Protein AF-A0A0A9G3G4-F1 (afdb_monomer_lite)

Radius of gyration: 22.57 Å; chains: 1; bounding box: 68×34×42 Å

Secondary structure (DSSP, 8-state):
----------TTGGGGTTT-----TT--------S----------------------------------

Organism: Arundo donax (NCBI:txid35708)

Sequence (69 aa):
MFLYASVWDASHIDEGRWTGTYHGRDAPYVCSYRDIRVPHIGLSMEEEEGCQDADAGDVPDAATDAAAV

Structure (mmCIF, N/CA/C/O backbone):
data_AF-A0A0A9G3G4-F1
#
_entry.id   AF-A0A0A9G3G4-F1
#
loop_
_atom_site.group_PDB
_atom_site.id
_atom_site.type_symbol
_atom_site.label_atom_id
_atom_site.label_alt_id
_atom_site.label_comp_id
_atom_site.label_asym_id
_atom_site.label_entity_id
_atom_site.label_seq_id
_atom_site.pdbx_PDB_ins_code
_atom_site.Cartn_x
_atom_site.Cartn_y
_atom_site.Cartn_z
_atom_site.occupancy
_atom_site.B_iso_or_equiv
_atom_site.auth_seq_id
_atom_site.auth_comp_id
_atom_site.auth_asym_id
_atom_site.auth_atom_id
_atom_site.pdbx_PDB_model_num
ATOM 1 N N . MET A 1 1 ? -5.747 -14.237 13.178 1.00 85.88 1 MET A N 1
ATOM 2 C CA . MET A 1 1 ? -5.408 -13.548 11.914 1.00 85.88 1 MET A CA 1
ATOM 3 C C . MET A 1 1 ? -5.990 -12.150 11.984 1.00 85.88 1 MET A C 1
ATOM 5 O O . MET A 1 1 ? -7.141 -12.029 12.387 1.00 85.88 1 MET A O 1
ATOM 9 N N . PHE A 1 2 ? -5.204 -11.128 11.663 1.00 88.69 2 PHE A N 1
ATOM 10 C CA . PHE A 1 2 ? -5.644 -9.732 11.696 1.00 88.69 2 PHE A CA 1
ATOM 11 C C . PHE A 1 2 ? -6.096 -9.266 10.308 1.00 88.69 2 PHE A C 1
ATOM 13 O O . PHE A 1 2 ? -5.722 -9.861 9.296 1.00 88.69 2 PHE A O 1
ATOM 20 N N . LEU A 1 3 ? -6.893 -8.198 10.272 1.00 93.81 3 LEU A N 1
ATOM 21 C CA . LEU A 1 3 ? -7.208 -7.472 9.046 1.00 93.81 3 LEU A CA 1
ATOM 22 C C . LEU A 1 3 ? -6.159 -6.369 8.851 1.00 93.81 3 LEU A C 1
ATOM 24 O O . LEU A 1 3 ? -6.037 -5.495 9.704 1.00 93.81 3 LEU A O 1
ATOM 28 N N . TYR A 1 4 ? -5.436 -6.404 7.732 1.00 95.88 4 TYR A N 1
ATOM 29 C CA . TYR A 1 4 ? -4.450 -5.388 7.357 1.00 95.88 4 TYR A CA 1
ATOM 30 C C . TYR A 1 4 ? -4.853 -4.697 6.055 1.00 95.88 4 TYR A C 1
ATOM 32 O O . TYR A 1 4 ? -5.500 -5.296 5.197 1.00 95.88 4 TYR A O 1
ATOM 40 N N . ALA A 1 5 ? -4.423 -3.448 5.901 1.00 97.88 5 ALA A N 1
ATOM 41 C CA . ALA A 1 5 ? -4.500 -2.705 4.652 1.00 97.88 5 ALA A CA 1
ATOM 42 C C . ALA A 1 5 ? -3.171 -1.979 4.424 1.00 97.88 5 ALA A C 1
ATOM 44 O O . ALA A 1 5 ? -2.596 -1.423 5.359 1.00 97.88 5 ALA A O 1
ATOM 45 N N . SER A 1 6 ? -2.690 -1.979 3.184 1.00 96.50 6 SER A N 1
ATOM 46 C CA . SER A 1 6 ? -1.506 -1.226 2.778 1.00 96.50 6 SER A CA 1
ATOM 47 C C . SER A 1 6 ? -1.626 -0.789 1.320 1.00 96.50 6 SER A C 1
ATOM 49 O O . SER A 1 6 ? -2.323 -1.408 0.517 1.00 96.50 6 SER A O 1
ATOM 51 N N . VAL A 1 7 ? -0.943 0.302 0.988 1.00 97.75 7 VAL A N 1
ATOM 52 C CA . VAL A 1 7 ? -0.619 0.697 -0.383 1.00 97.75 7 VAL A CA 1
ATOM 53 C C . VAL A 1 7 ? 0.900 0.755 -0.451 1.00 97.75 7 VAL A C 1
ATOM 55 O O . VAL A 1 7 ? 1.529 1.382 0.399 1.00 97.75 7 VAL A O 1
ATOM 58 N N . TRP A 1 8 ? 1.500 0.037 -1.391 1.00 97.88 8 TRP A N 1
ATOM 59 C CA . TRP A 1 8 ? 2.951 -0.040 -1.516 1.00 97.88 8 TRP A CA 1
ATOM 60 C C . TRP A 1 8 ? 3.343 -0.261 -2.973 1.00 97.88 8 TRP A C 1
ATOM 62 O O . TRP A 1 8 ? 2.561 -0.782 -3.771 1.00 97.88 8 TRP A O 1
ATOM 72 N N . ASP A 1 9 ? 4.551 0.173 -3.315 1.00 97.88 9 ASP A N 1
ATOM 73 C CA . ASP A 1 9 ? 5.118 -0.005 -4.644 1.00 97.88 9 ASP A CA 1
ATOM 74 C C . ASP A 1 9 ? 5.663 -1.432 -4.808 1.00 97.88 9 ASP A C 1
ATOM 76 O O . ASP A 1 9 ? 6.734 -1.781 -4.305 1.00 97.88 9 ASP A O 1
ATOM 80 N N . ALA A 1 10 ? 4.907 -2.253 -5.534 1.00 98.25 10 ALA A N 1
ATOM 81 C CA . ALA A 1 10 ? 5.262 -3.631 -5.855 1.00 98.25 10 ALA A CA 1
ATOM 82 C C . ALA A 1 10 ? 5.984 -3.785 -7.205 1.00 98.25 10 ALA A C 1
ATOM 84 O O . ALA A 1 10 ? 6.190 -4.910 -7.661 1.00 98.25 10 ALA A O 1
ATOM 85 N N . SER A 1 11 ? 6.404 -2.688 -7.843 1.00 97.88 11 SER A N 1
ATOM 86 C CA . SER A 1 11 ? 6.993 -2.721 -9.190 1.00 97.88 11 SER A CA 1
ATOM 87 C C . SER A 1 11 ? 8.317 -3.479 -9.294 1.00 97.88 11 SER A C 1
ATOM 89 O O . SER A 1 11 ? 8.710 -3.889 -10.383 1.00 97.88 11 SER A O 1
ATOM 91 N N . HIS A 1 12 ? 8.999 -3.708 -8.173 1.00 97.00 12 HIS A N 1
ATOM 92 C CA . HIS A 1 12 ? 10.223 -4.506 -8.120 1.00 97.00 12 HIS A CA 1
ATOM 93 C C . HIS A 1 12 ? 9.963 -6.022 -8.163 1.00 97.00 12 HIS A C 1
ATOM 95 O O . HIS A 1 12 ? 10.891 -6.801 -8.381 1.00 97.00 12 HIS A O 1
ATOM 101 N N . ILE A 1 13 ? 8.720 -6.461 -7.955 1.00 98.44 13 ILE A N 1
ATOM 102 C CA . ILE A 1 13 ? 8.357 -7.878 -7.955 1.00 98.44 13 ILE A CA 1
ATOM 103 C C . ILE A 1 13 ? 8.236 -8.385 -9.392 1.00 98.44 13 ILE A C 1
ATOM 105 O O . ILE A 1 13 ? 7.569 -7.775 -10.228 1.00 98.44 13 ILE A O 1
ATOM 109 N N . ASP A 1 14 ? 8.861 -9.534 -9.661 1.00 97.88 14 ASP A N 1
ATOM 110 C CA . ASP A 1 14 ? 8.841 -10.210 -10.965 1.00 97.88 14 ASP A CA 1
ATOM 111 C C . ASP A 1 14 ? 9.228 -9.282 -12.135 1.00 97.88 14 ASP A C 1
ATOM 113 O O . ASP A 1 14 ? 8.578 -9.269 -13.177 1.00 97.88 14 ASP A O 1
ATOM 117 N N . GLU A 1 15 ? 10.260 -8.447 -11.944 1.00 96.62 15 GLU A N 1
ATOM 118 C CA . GLU A 1 15 ? 10.718 -7.446 -12.931 1.00 96.62 15 GLU A CA 1
ATOM 119 C C . GLU A 1 15 ? 9.587 -6.504 -13.397 1.00 96.62 15 GLU A C 1
ATOM 121 O O . GLU A 1 15 ? 9.536 -6.072 -14.550 1.00 96.62 15 GLU A O 1
ATOM 126 N N . GLY A 1 16 ? 8.631 -6.221 -12.509 1.00 96.06 16 GLY A N 1
ATOM 127 C CA . GLY A 1 16 ? 7.464 -5.395 -12.797 1.00 96.06 16 GLY A CA 1
ATOM 128 C C . GLY A 1 16 ? 6.388 -6.098 -13.622 1.00 96.06 16 GLY A C 1
ATOM 129 O O . GLY A 1 16 ? 5.386 -5.469 -13.949 1.00 96.06 16 GLY A O 1
ATOM 130 N N . ARG A 1 17 ? 6.517 -7.392 -13.943 1.00 97.75 17 ARG A N 1
ATOM 131 C CA . ARG A 1 17 ? 5.465 -8.136 -14.661 1.00 97.75 17 ARG A CA 1
ATOM 132 C C . ARG A 1 17 ? 4.198 -8.320 -13.832 1.00 97.75 17 ARG A C 1
ATOM 134 O O . ARG A 1 17 ? 3.126 -8.478 -14.410 1.00 97.75 17 ARG A O 1
ATOM 141 N N . TRP A 1 18 ? 4.302 -8.286 -12.501 1.00 97.75 18 TRP A N 1
ATOM 142 C CA . TRP A 1 18 ? 3.144 -8.477 -11.630 1.00 97.75 18 TRP A CA 1
ATOM 143 C C . TRP A 1 18 ? 2.226 -7.249 -11.582 1.00 97.75 18 TRP A C 1
ATOM 145 O O . TRP A 1 18 ? 1.024 -7.378 -11.805 1.00 97.75 18 TRP A O 1
ATOM 155 N N . THR A 1 19 ? 2.777 -6.060 -11.320 1.00 97.75 19 THR A N 1
ATOM 156 C CA . THR A 1 19 ? 1.988 -4.825 -11.125 1.00 97.75 19 THR A CA 1
ATOM 157 C C . THR A 1 19 ? 2.299 -3.712 -12.124 1.00 97.75 19 THR A C 1
ATOM 159 O O . THR A 1 19 ? 1.672 -2.657 -12.071 1.00 97.75 19 THR A O 1
ATOM 162 N N . GLY A 1 20 ? 3.255 -3.921 -13.029 1.00 97.88 20 GLY A N 1
ATOM 163 C CA . GLY A 1 20 ? 3.832 -2.876 -13.873 1.00 97.88 20 GLY A CA 1
ATOM 164 C C . GLY A 1 20 ? 4.938 -2.083 -13.169 1.00 97.88 20 GLY A C 1
ATOM 165 O O . GLY A 1 20 ? 5.144 -2.191 -11.959 1.00 97.88 20 GLY A O 1
ATOM 166 N N . THR A 1 21 ? 5.650 -1.261 -13.942 1.00 97.88 21 THR A N 1
ATOM 167 C CA . THR A 1 21 ? 6.621 -0.293 -13.416 1.00 97.88 21 THR A CA 1
ATOM 168 C C . THR A 1 21 ? 5.893 0.882 -12.770 1.00 97.88 21 THR A C 1
ATOM 170 O O . THR A 1 21 ? 4.970 1.449 -13.355 1.00 97.88 21 THR A O 1
ATOM 173 N N . TYR A 1 22 ? 6.317 1.286 -11.575 1.00 97.38 22 TYR A N 1
ATOM 174 C CA . TYR A 1 22 ? 5.765 2.465 -10.925 1.00 97.38 22 TYR A CA 1
ATOM 175 C C . TYR A 1 22 ? 6.375 3.743 -11.515 1.00 97.38 22 TYR A C 1
ATOM 177 O O . TYR A 1 22 ? 7.591 3.905 -11.568 1.00 97.38 22 TYR A O 1
ATOM 185 N N . HIS A 1 23 ? 5.520 4.662 -11.973 1.00 96.00 23 HIS A N 1
ATOM 186 C CA . HIS A 1 23 ? 5.950 5.903 -12.628 1.00 96.00 23 HIS A CA 1
ATOM 187 C C . HIS A 1 23 ? 5.870 7.148 -11.737 1.00 96.00 23 HIS A C 1
ATOM 189 O O . HIS A 1 23 ? 6.478 8.160 -12.069 1.00 96.00 23 HIS A O 1
ATOM 195 N N . GLY A 1 24 ? 5.094 7.125 -10.648 1.00 96.31 24 GLY A N 1
ATOM 196 C CA . GLY A 1 24 ? 5.006 8.244 -9.697 1.00 96.31 24 GLY A CA 1
ATOM 197 C C . GLY A 1 24 ? 4.446 9.577 -10.230 1.00 96.31 24 GLY A C 1
ATOM 198 O O . GLY A 1 24 ? 4.353 10.526 -9.461 1.00 96.31 24 GLY A O 1
ATOM 199 N N . ARG A 1 25 ? 4.050 9.667 -11.508 1.00 97.38 25 ARG A N 1
ATOM 200 C CA . ARG A 1 25 ? 3.695 10.935 -12.176 1.00 97.38 25 ARG A CA 1
ATOM 201 C C . ARG A 1 25 ? 2.486 11.649 -11.568 1.00 97.38 25 ARG A C 1
ATOM 203 O O . ARG A 1 25 ? 2.481 12.874 -11.524 1.00 97.38 25 ARG A O 1
ATOM 210 N N . ASP A 1 26 ? 1.501 10.887 -11.105 1.00 97.38 26 ASP A N 1
ATOM 211 C CA . ASP A 1 26 ? 0.228 11.408 -10.595 1.00 97.38 26 ASP A CA 1
ATOM 212 C C . ASP A 1 26 ? 0.159 11.382 -9.057 1.00 97.38 26 ASP A C 1
ATOM 214 O O . ASP A 1 26 ? -0.920 11.368 -8.468 1.00 97.38 26 ASP A O 1
ATOM 218 N N . ALA A 1 27 ? 1.315 11.347 -8.388 1.00 96.19 27 ALA A N 1
ATOM 219 C CA . ALA A 1 27 ? 1.382 11.384 -6.932 1.00 96.19 27 ALA A CA 1
ATOM 220 C C . ALA A 1 27 ? 0.803 12.707 -6.362 1.00 96.19 27 ALA A C 1
ATOM 222 O O . ALA A 1 27 ? 0.979 13.765 -6.973 1.00 96.19 27 ALA A O 1
ATOM 223 N N . PRO A 1 28 ? 0.170 12.684 -5.167 1.00 96.94 28 PRO A N 1
ATOM 224 C CA . PRO A 1 28 ? 0.056 11.545 -4.253 1.00 96.94 28 PRO A CA 1
ATOM 225 C C . PRO A 1 28 ? -1.089 10.582 -4.601 1.00 96.94 28 PRO A C 1
ATOM 227 O O . PRO A 1 28 ? -2.211 10.992 -4.889 1.00 96.94 28 PRO A O 1
ATOM 230 N N . TYR A 1 29 ? -0.827 9.280 -4.460 1.00 96.62 29 TYR A N 1
ATOM 231 C CA . TYR A 1 29 ? -1.857 8.246 -4.560 1.00 96.62 29 TYR A CA 1
ATOM 232 C C . TYR A 1 29 ? -2.535 8.059 -3.202 1.00 96.62 29 TYR A C 1
ATOM 234 O O . TYR A 1 29 ? -1.906 7.625 -2.237 1.00 96.62 29 TYR A O 1
ATOM 242 N N . VAL A 1 30 ? -3.824 8.388 -3.124 1.00 98.00 30 VAL A N 1
ATOM 243 C CA . VAL A 1 30 ? -4.611 8.296 -1.888 1.00 98.00 30 VAL A CA 1
ATOM 244 C C . VAL A 1 30 ? -5.554 7.102 -1.967 1.00 98.00 30 VAL A C 1
ATOM 246 O O . VAL A 1 30 ? -6.412 7.035 -2.844 1.00 98.00 30 VAL A O 1
ATOM 249 N N . CYS A 1 31 ? -5.420 6.172 -1.021 1.00 98.00 31 CYS A N 1
ATOM 250 C CA . CYS A 1 31 ? -6.348 5.059 -0.858 1.00 98.00 31 CYS A CA 1
ATOM 251 C C . CYS A 1 31 ? -7.265 5.330 0.343 1.00 98.00 31 CYS A C 1
ATOM 253 O O . CYS A 1 31 ? -6.802 5.389 1.481 1.00 98.00 31 CYS A O 1
ATOM 255 N N . SER A 1 32 ? -8.559 5.542 0.094 1.00 97.62 32 SER A N 1
ATOM 256 C CA . SER A 1 32 ? -9.546 5.829 1.139 1.00 97.62 32 SER A CA 1
ATOM 257 C C . SER A 1 32 ? -10.404 4.605 1.433 1.00 97.62 32 SER A C 1
ATOM 259 O O . SER A 1 32 ? -11.075 4.076 0.550 1.00 97.62 32 SER A O 1
ATOM 261 N N . TYR A 1 33 ? -10.432 4.207 2.701 1.00 97.62 33 TYR A N 1
ATOM 262 C CA . TYR A 1 33 ? -11.270 3.130 3.216 1.00 97.62 33 TYR A CA 1
ATOM 263 C C . TYR A 1 33 ? -12.328 3.728 4.141 1.00 97.62 33 TYR A C 1
ATOM 265 O O . TYR A 1 33 ? -12.018 4.585 4.969 1.00 97.62 33 TYR A O 1
ATOM 273 N N . ARG A 1 34 ? -13.579 3.287 4.020 1.00 97.69 34 ARG A N 1
ATOM 274 C CA . ARG A 1 34 ? -14.688 3.779 4.844 1.00 97.69 34 ARG A CA 1
ATOM 275 C C . ARG A 1 34 ? -15.594 2.621 5.234 1.00 97.69 34 ARG A C 1
ATOM 277 O O . ARG A 1 34 ? -15.769 1.692 4.454 1.00 97.69 34 ARG A O 1
ATOM 284 N N . ASP A 1 35 ? -16.159 2.699 6.436 1.00 97.31 35 ASP A N 1
ATOM 285 C CA . ASP A 1 35 ? -17.140 1.740 6.953 1.00 97.31 35 ASP A CA 1
ATOM 286 C C . ASP A 1 35 ? -16.627 0.283 6.967 1.00 97.31 35 ASP A C 1
ATOM 288 O O . ASP A 1 35 ? -17.371 -0.653 6.671 1.00 97.31 35 ASP A O 1
ATOM 292 N N . ILE A 1 36 ? -15.351 0.080 7.329 1.00 95.81 36 ILE A N 1
ATOM 293 C CA . ILE A 1 36 ? -14.752 -1.255 7.479 1.00 95.81 36 ILE A CA 1
ATOM 294 C C . ILE A 1 36 ? -15.437 -2.003 8.625 1.00 95.81 36 ILE A C 1
ATOM 296 O O . ILE A 1 36 ? -15.497 -1.524 9.756 1.00 95.81 36 ILE A O 1
ATOM 300 N N . ARG A 1 37 ? -15.952 -3.199 8.328 1.00 94.88 37 ARG A N 1
ATOM 301 C CA . ARG A 1 37 ? -16.649 -4.067 9.284 1.00 94.88 37 ARG A CA 1
ATOM 302 C C . ARG A 1 37 ? -15.885 -5.369 9.446 1.00 94.88 37 ARG A C 1
ATOM 304 O O . ARG A 1 37 ? -15.433 -5.951 8.464 1.00 94.88 37 ARG A O 1
ATOM 311 N N . VAL A 1 38 ? -15.800 -5.842 10.681 1.00 91.88 38 VAL A N 1
ATOM 312 C CA . VAL A 1 38 ? -15.188 -7.125 11.039 1.00 91.88 38 VAL A CA 1
ATOM 313 C C . VAL A 1 38 ? -16.171 -7.953 11.870 1.00 91.88 38 VAL A C 1
ATOM 315 O O . VAL A 1 38 ? -17.081 -7.379 12.476 1.00 91.88 38 VAL A O 1
ATOM 318 N N . PRO A 1 39 ? -16.040 -9.292 11.902 1.00 92.12 39 PRO A N 1
ATOM 319 C CA . PRO A 1 39 ? -16.828 -10.127 12.801 1.00 92.12 39 PRO A CA 1
ATOM 320 C C . PRO A 1 39 ? -16.683 -9.682 14.261 1.00 92.12 39 PRO A C 1
ATOM 322 O O . PRO A 1 39 ? -15.601 -9.291 14.697 1.00 92.12 39 PRO A O 1
ATOM 325 N N . HIS A 1 40 ? -17.773 -9.765 15.024 1.00 81.00 40 HIS A N 1
ATOM 326 C CA . HIS A 1 40 ? -17.782 -9.397 16.436 1.00 81.00 40 HIS A CA 1
ATOM 327 C C . HIS A 1 40 ? -17.122 -10.516 17.255 1.00 81.00 40 HIS A C 1
ATOM 329 O O . HIS A 1 40 ? -17.764 -11.503 17.609 1.00 81.00 40 HIS A O 1
ATOM 335 N N . ILE A 1 41 ? -15.821 -10.390 17.510 1.00 77.44 41 ILE A N 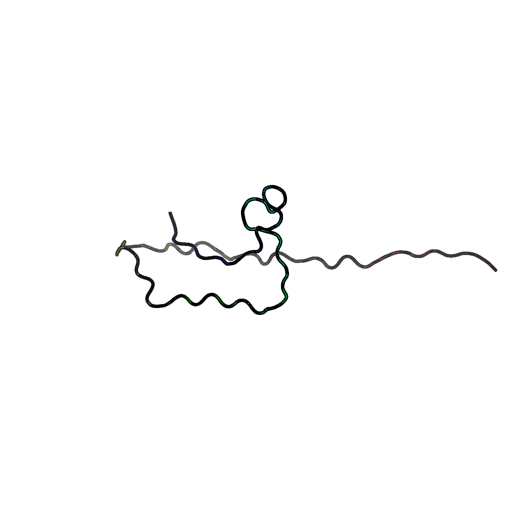1
ATOM 336 C CA . ILE A 1 41 ? -15.037 -11.346 18.299 1.00 77.44 41 ILE A CA 1
ATOM 337 C C . ILE A 1 41 ? -14.705 -10.653 19.624 1.00 77.44 41 ILE A C 1
ATOM 339 O O . ILE A 1 41 ? -14.179 -9.543 19.618 1.00 77.44 41 ILE A O 1
ATOM 343 N N . GLY A 1 42 ? -15.056 -11.262 20.759 1.00 62.78 42 GLY A N 1
ATOM 344 C CA . GLY A 1 42 ? -14.717 -10.733 22.083 1.00 62.78 42 GLY A CA 1
ATOM 345 C C 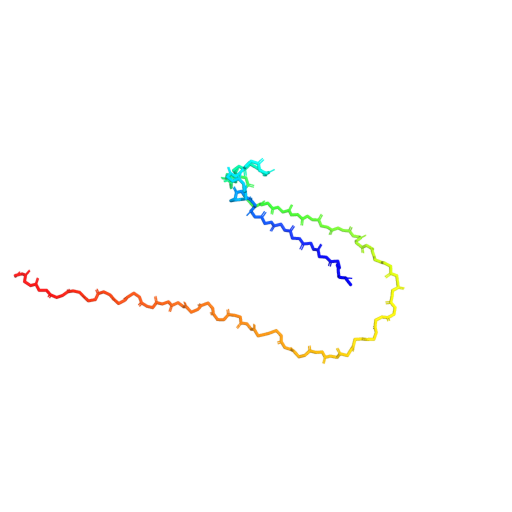. GLY A 1 42 ? -13.214 -10.837 22.324 1.00 62.78 42 GLY A C 1
ATOM 346 O O . GLY A 1 42 ? -12.738 -11.890 22.732 1.00 62.78 42 GLY A O 1
ATOM 347 N N . LEU A 1 43 ? -12.467 -9.778 22.016 1.00 62.06 43 LEU A N 1
ATOM 348 C CA . LEU A 1 43 ? -11.025 -9.714 22.243 1.00 62.06 43 LEU A CA 1
ATOM 349 C C . LEU A 1 43 ? -10.764 -9.167 23.653 1.00 62.06 43 LEU A C 1
ATOM 351 O O . LEU A 1 43 ? -10.953 -7.978 23.901 1.00 62.06 43 LEU A O 1
ATOM 355 N N . SER A 1 44 ? -10.344 -10.030 24.580 1.00 55.75 44 SER A N 1
ATOM 356 C CA . SER A 1 44 ? -9.676 -9.611 25.816 1.00 55.75 44 SER A CA 1
ATOM 357 C C . SER A 1 44 ? -8.249 -9.207 25.450 1.00 55.75 44 SER A C 1
ATOM 359 O O . SER A 1 44 ? -7.413 -10.064 25.172 1.00 55.75 44 SER A O 1
ATOM 361 N N . MET A 1 45 ? -8.002 -7.903 25.352 1.00 53.25 45 MET A N 1
ATOM 362 C CA . MET A 1 45 ? -6.676 -7.355 25.078 1.00 53.25 45 MET A CA 1
ATOM 363 C C . MET A 1 45 ? -5.879 -7.372 26.384 1.00 53.25 45 MET A C 1
ATOM 365 O O . MET A 1 45 ? -6.124 -6.549 27.261 1.00 53.25 45 MET A O 1
ATOM 369 N N . GLU A 1 46 ? -4.980 -8.339 26.543 1.00 56.25 46 GLU A N 1
ATOM 370 C CA . GLU A 1 46 ? -3.894 -8.221 27.516 1.00 56.25 46 GLU A CA 1
ATOM 371 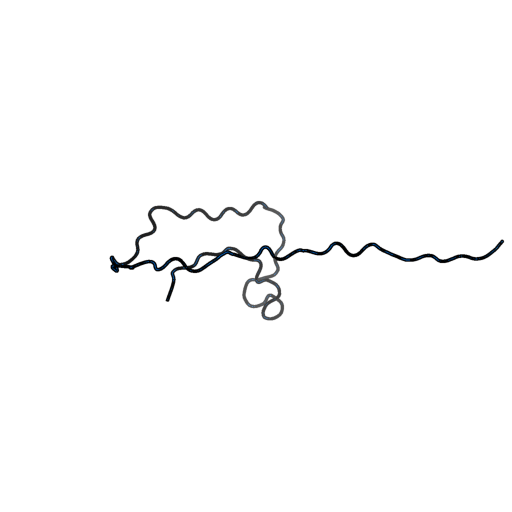C C . GLU A 1 46 ? -2.861 -7.266 26.897 1.00 56.25 46 GLU A C 1
ATOM 373 O O . GLU A 1 46 ? -2.515 -7.397 25.722 1.00 56.25 46 GLU A O 1
ATOM 378 N N . GLU A 1 47 ? -2.488 -6.221 27.634 1.00 51.91 47 GLU A N 1
ATOM 379 C CA . GLU A 1 47 ? -1.584 -5.161 27.180 1.00 51.91 47 GLU A CA 1
ATOM 380 C C . GLU A 1 47 ? -0.182 -5.745 26.938 1.00 51.91 47 GLU A C 1
ATOM 382 O O . GLU A 1 47 ? 0.544 -6.004 27.893 1.00 51.91 47 GLU A O 1
ATOM 387 N N . GLU A 1 48 ? 0.211 -5.961 25.678 1.00 50.62 48 GLU A N 1
ATOM 388 C CA . GLU A 1 48 ? 1.603 -6.269 25.327 1.00 50.62 48 GLU A CA 1
ATOM 389 C C . GLU A 1 48 ? 2.360 -5.010 24.878 1.00 50.62 48 GLU A C 1
ATOM 391 O O . GLU A 1 48 ? 1.872 -4.160 24.131 1.00 50.62 48 GLU A O 1
ATOM 396 N N . GLU A 1 49 ? 3.561 -4.903 25.432 1.00 50.69 49 GLU A N 1
ATOM 397 C CA . GLU A 1 49 ? 4.423 -3.739 25.580 1.00 50.69 49 GLU A CA 1
ATOM 398 C C . GLU A 1 49 ? 4.967 -3.165 24.251 1.00 50.69 49 GLU A C 1
ATOM 400 O O . GLU A 1 49 ? 5.510 -3.880 23.417 1.00 50.69 49 GLU A O 1
ATOM 405 N N . GLY A 1 50 ? 4.869 -1.835 24.109 1.00 42.50 50 GLY A N 1
ATOM 406 C CA . GLY A 1 50 ? 5.814 -0.932 23.429 1.00 42.50 50 GLY A CA 1
ATOM 407 C C . GLY A 1 50 ? 6.344 -1.293 22.032 1.00 42.50 50 GLY A C 1
ATOM 408 O O . GLY A 1 50 ? 7.343 -1.993 21.900 1.00 42.50 50 GLY A O 1
ATOM 409 N N . CYS A 1 51 ? 5.807 -0.655 20.985 1.00 51.81 51 CYS A N 1
ATOM 410 C CA . CYS A 1 51 ? 6.500 -0.549 19.697 1.00 51.81 51 CYS A CA 1
ATOM 411 C C . CYS A 1 51 ? 7.838 0.186 19.897 1.00 51.81 51 CYS A C 1
ATOM 413 O O . CYS A 1 51 ? 7.847 1.373 20.214 1.00 51.81 51 CYS A O 1
ATOM 415 N N . GLN A 1 52 ? 8.964 -0.508 19.735 1.00 54.88 52 GLN A N 1
ATOM 416 C CA . GLN A 1 52 ? 10.284 0.120 19.707 1.00 54.88 52 GLN A CA 1
ATOM 417 C C . GLN A 1 52 ? 10.482 0.789 18.342 1.00 54.88 52 GLN A C 1
ATOM 419 O O . GLN A 1 52 ? 10.453 0.114 17.312 1.00 54.88 52 GLN A O 1
ATOM 424 N N . ASP A 1 53 ? 10.654 2.112 18.340 1.00 48.72 53 ASP A N 1
ATOM 425 C CA . ASP A 1 53 ? 10.991 2.886 17.145 1.00 48.72 53 ASP A CA 1
ATOM 426 C C . ASP A 1 53 ? 12.308 2.368 16.547 1.00 48.72 53 ASP A C 1
ATOM 428 O O . ASP A 1 53 ? 13.339 2.306 17.220 1.00 48.72 53 ASP A O 1
ATOM 432 N N . ALA A 1 54 ? 12.276 1.973 15.273 1.00 52.91 54 ALA A N 1
ATOM 433 C CA . ALA A 1 54 ? 13.481 1.635 14.531 1.00 52.91 54 ALA A CA 1
ATOM 434 C C . ALA A 1 54 ? 14.258 2.929 14.245 1.00 52.91 54 ALA A C 1
ATOM 436 O O . ALA A 1 54 ? 13.854 3.726 13.399 1.00 52.91 54 ALA A O 1
ATOM 437 N N . ASP A 1 55 ? 15.360 3.136 14.967 1.00 56.84 55 ASP A N 1
ATOM 438 C CA . ASP A 1 55 ? 16.322 4.212 14.728 1.00 56.84 55 ASP A CA 1
ATOM 439 C C . ASP A 1 55 ? 16.902 4.072 13.310 1.00 56.84 55 ASP A C 1
ATOM 441 O O . ASP A 1 55 ? 17.702 3.178 13.022 1.00 56.84 55 ASP A O 1
ATOM 445 N N . ALA A 1 56 ? 16.455 4.928 12.390 1.00 57.78 56 ALA A N 1
ATOM 446 C CA . ALA A 1 56 ? 17.081 5.085 11.085 1.00 57.78 56 ALA A CA 1
ATOM 447 C C . ALA A 1 56 ? 18.380 5.878 11.282 1.00 57.78 56 ALA A C 1
ATOM 449 O O . ALA A 1 56 ? 18.408 7.093 11.097 1.00 57.78 56 ALA A O 1
ATOM 450 N N . GLY A 1 57 ? 19.430 5.185 11.726 1.00 48.81 57 GLY A N 1
ATOM 451 C CA . GLY A 1 57 ? 20.750 5.762 11.943 1.00 48.81 57 GLY A CA 1
ATOM 452 C C . GLY A 1 57 ? 21.276 6.431 10.673 1.00 48.81 57 GLY A C 1
ATOM 453 O O . GLY A 1 57 ? 21.556 5.766 9.676 1.00 48.81 57 GLY A O 1
ATOM 454 N N . ASP A 1 58 ? 21.410 7.753 10.723 1.00 53.38 58 ASP A N 1
ATOM 455 C CA . ASP A 1 58 ? 22.079 8.544 9.697 1.00 53.38 58 ASP A CA 1
ATOM 456 C C . ASP A 1 58 ? 23.592 8.305 9.838 1.00 53.38 58 ASP A C 1
ATOM 458 O O . ASP A 1 58 ? 24.192 8.603 10.876 1.00 53.38 58 ASP A O 1
ATOM 462 N N . VAL A 1 59 ? 24.212 7.675 8.838 1.00 57.25 59 VAL A N 1
ATOM 463 C CA . VAL A 1 59 ? 25.652 7.384 8.844 1.00 57.25 59 VAL A CA 1
ATOM 464 C C . VAL A 1 59 ?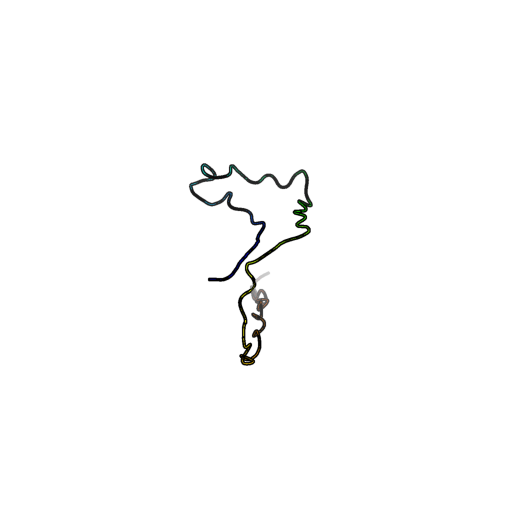 26.383 8.657 8.406 1.00 57.25 59 VAL A C 1
ATOM 466 O O . VAL A 1 59 ? 26.177 9.091 7.273 1.00 57.25 59 VAL A O 1
ATOM 469 N N . PRO A 1 60 ? 27.245 9.275 9.236 1.00 51.22 60 PRO A N 1
ATOM 470 C CA . PRO A 1 60 ? 27.996 10.442 8.799 1.00 51.22 60 PRO A CA 1
ATOM 471 C C . PRO A 1 60 ? 29.025 10.028 7.742 1.00 51.22 60 PRO A C 1
ATOM 473 O O . PRO A 1 60 ? 29.866 9.160 7.982 1.00 51.22 60 PRO A O 1
ATOM 476 N N . ASP A 1 61 ? 28.947 10.666 6.574 1.00 46.69 61 ASP A N 1
ATOM 477 C CA . ASP A 1 61 ? 29.901 10.516 5.477 1.00 46.69 61 ASP A CA 1
ATOM 478 C C . ASP A 1 61 ? 31.296 10.973 5.938 1.00 46.69 61 ASP A C 1
ATOM 480 O O . ASP A 1 61 ? 31.580 12.164 6.089 1.00 46.69 61 ASP A O 1
ATOM 484 N N . ALA A 1 62 ? 32.157 10.002 6.237 1.00 49.06 62 ALA A N 1
ATOM 485 C CA . ALA A 1 62 ? 33.558 10.213 6.547 1.00 49.06 62 ALA A CA 1
ATOM 486 C C . ALA A 1 62 ? 34.401 9.811 5.334 1.00 49.06 62 ALA A C 1
ATOM 488 O O . ALA A 1 62 ? 34.876 8.681 5.237 1.00 49.06 62 ALA A O 1
ATOM 489 N N . ALA A 1 63 ? 34.643 10.769 4.443 1.00 45.28 63 ALA A N 1
ATOM 490 C CA . ALA A 1 63 ? 35.740 10.708 3.487 1.00 45.28 63 ALA A CA 1
ATOM 491 C C . ALA A 1 63 ? 36.620 11.953 3.643 1.00 45.28 63 ALA A C 1
ATOM 493 O O . ALA A 1 63 ? 36.512 12.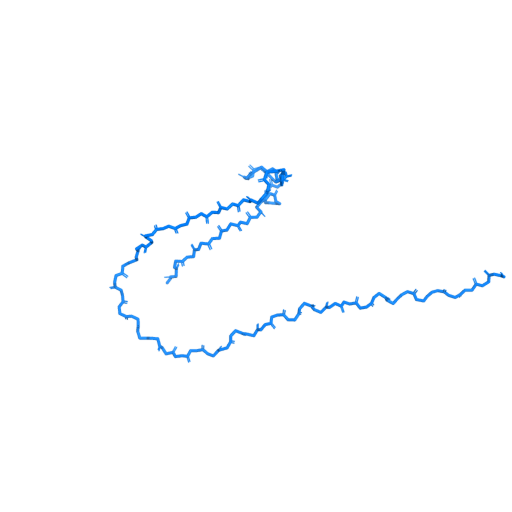943 2.923 1.00 45.28 63 ALA A O 1
ATOM 494 N N . THR A 1 64 ? 37.518 11.892 4.625 1.00 43.34 64 THR A N 1
ATOM 495 C CA . THR A 1 64 ? 38.789 12.609 4.551 1.00 43.34 64 THR A CA 1
ATOM 496 C C . THR A 1 64 ? 39.596 12.023 3.398 1.00 43.34 64 THR A C 1
ATOM 498 O O . THR A 1 64 ? 39.929 10.839 3.446 1.00 43.34 64 THR A O 1
ATOM 501 N N . ASP A 1 65 ? 39.986 12.846 2.430 1.00 37.75 65 ASP A N 1
ATOM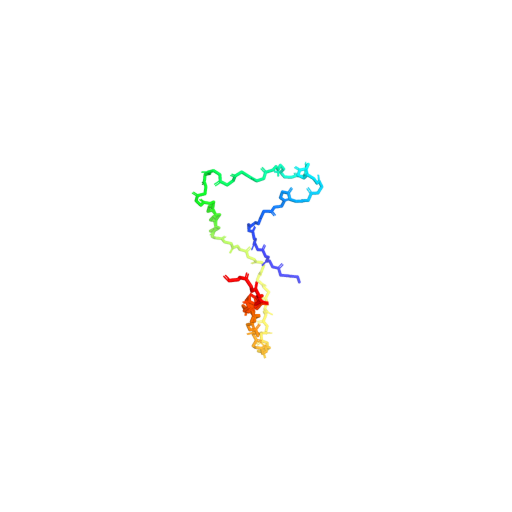 502 C CA . ASP A 1 65 ? 41.252 12.621 1.743 1.00 37.75 65 ASP A CA 1
ATOM 503 C C . ASP A 1 65 ? 42.077 13.907 1.753 1.00 37.75 65 ASP A C 1
ATOM 505 O O . ASP A 1 65 ? 41.592 15.011 1.495 1.00 37.75 65 ASP A O 1
ATOM 509 N N . ALA A 1 66 ? 43.328 13.730 2.142 1.00 41.53 66 ALA A N 1
ATOM 510 C CA . ALA A 1 66 ? 44.343 14.742 2.290 1.00 41.53 66 ALA A CA 1
ATOM 511 C C . ALA A 1 66 ? 45.496 14.349 1.369 1.00 41.53 66 ALA A C 1
ATOM 513 O O . ALA A 1 66 ? 46.108 13.319 1.622 1.00 41.53 66 ALA A O 1
ATOM 514 N N . ALA A 1 67 ? 45.834 15.180 0.374 1.00 41.19 67 ALA A N 1
ATOM 515 C CA . ALA A 1 67 ? 47.221 15.474 -0.026 1.00 41.19 67 ALA A CA 1
ATOM 516 C C . ALA A 1 67 ? 47.331 16.338 -1.301 1.00 41.19 67 ALA A C 1
ATOM 518 O O . ALA A 1 67 ? 46.725 16.018 -2.315 1.00 41.19 67 ALA A O 1
ATOM 519 N N . ALA A 1 68 ? 48.255 17.312 -1.223 1.00 36.88 68 ALA A N 1
ATOM 520 C CA . ALA A 1 68 ? 49.109 17.884 -2.285 1.00 36.88 68 ALA A CA 1
ATOM 521 C C . ALA A 1 68 ? 48.407 18.690 -3.408 1.00 36.88 68 ALA A C 1
ATOM 523 O O . ALA A 1 68 ? 47.500 18.197 -4.060 1.00 36.88 68 ALA A O 1
ATOM 524 N N . VAL A 1 69 ? 48.768 19.938 -3.732 1.00 36.81 69 VAL A N 1
ATOM 525 C CA . VAL A 1 69 ? 50.049 20.680 -3.750 1.00 36.81 69 VAL A CA 1
ATOM 526 C C . VAL A 1 69 ? 49.770 22.157 -3.472 1.00 36.81 69 VAL A C 1
ATOM 528 O O . VAL A 1 69 ? 48.721 22.642 -3.951 1.00 36.81 69 VAL A O 1
#

pLDDT: mean 77.03, std 23.1, range [36.81, 98.44]

Foldseek 3Di:
DDDDDDDDDPCPPPVNPVPHHDDCPPDDDDDDDPDDDDPDDPDPDDDDDDDDDDPPDDDDDDDDDDDDD